Protein AF-A0A2V5V0E7-F1 (afdb_monomer)

Foldseek 3Di:
DLVVLVVVLVVLLVVLVVCVVQVLDLSLVSNLVSLVSSCVPVHDPPHDDPVVSVVSVVVSVVVVVCVVVCLVVVCVVVVQDPQLSVQLVVQCVVLVVVPRVSNVVRSVVRSVVSCVVVVPDD

Secondary structure (DSSP, 8-state):
-HHHHHHHHHHHHHHHHHHHHSTTS-HHHHHHHHHHHHHHHHHHHHS--HHHHHHHHHHHHHHHHHHHHHHHHHHHHTT--HHHHHHHHHHHHHHGGGHHHHHHHHHHHHHHHHHHHTT---

pLDDT: mean 90.24, std 6.8, range [56.22, 97.38]

Solvent-accessible surface area (backbone atoms only — not comparable to full-atom values): 6291 Å² total; per-residue (Å²): 115,67,68,57,50,52,52,52,31,52,51,35,39,52,52,10,55,51,18,65,74,40,94,87,42,68,9,56,58,39,34,44,50,29,54,51,50,40,27,75,74,54,36,78,90,74,28,77,54,71,68,57,52,52,50,44,50,52,51,39,53,48,50,55,51,48,54,54,48,50,53,52,51,50,40,55,73,73,64,54,49,74,43,14,55,50,20,18,52,53,14,31,62,59,10,52,80,58,41,74,65,18,46,63,49,19,23,53,56,19,20,52,54,16,30,59,74,66,66,54,82,127

Radius of gyration: 19.22 Å; Cα contacts (8 Å, |Δi|>4): 140; chains: 1; bounding box: 40×16×58 Å

Mean predicted aligned error: 5.63 Å

Sequence (122 aa):
MELFWWLFTIVLFAVGLIGTIAPVLPGTTIILAAAVIHRMMLGPEKSIGWRTIIVLVLLTVATYAIDVLAGYFGAKYFGASKWATFGAIVGALVGLFFGILGLFVGPVVGALAGEFIAGKRM

Structure (mmCIF, N/CA/C/O backbone):
data_AF-A0A2V5V0E7-F1
#
_entry.id   AF-A0A2V5V0E7-F1
#
loop_
_atom_site.group_PDB
_atom_site.id
_atom_site.type_symbol
_atom_site.label_atom_id
_atom_site.label_alt_id
_atom_site.label_comp_id
_atom_site.label_asym_id
_atom_site.label_entity_id
_atom_site.label_seq_id
_atom_site.pdbx_PDB_ins_code
_atom_site.Cartn_x
_atom_site.Cartn_y
_atom_site.Cartn_z
_atom_site.occupancy
_atom_site.B_iso_or_equiv
_atom_site.auth_seq_id
_atom_site.auth_comp_id
_atom_site.auth_asym_id
_atom_site.auth_atom_id
_atom_site.pdbx_PDB_model_num
ATOM 1 N N . MET A 1 1 ? 8.717 -1.785 -31.237 1.00 77.38 1 MET A N 1
ATOM 2 C CA . MET A 1 1 ? 8.525 -2.571 -29.997 1.00 77.38 1 MET A CA 1
ATOM 3 C C . MET A 1 1 ? 9.042 -1.861 -28.754 1.00 77.38 1 MET A C 1
ATOM 5 O O . MET A 1 1 ? 8.366 -1.897 -27.741 1.00 77.38 1 MET A O 1
ATOM 9 N N . GLU A 1 2 ? 10.177 -1.166 -28.809 1.00 86.81 2 GLU A N 1
ATOM 10 C CA . GLU A 1 2 ? 10.748 -0.499 -27.623 1.00 86.81 2 GLU A CA 1
ATOM 11 C C . GLU A 1 2 ? 9.878 0.631 -27.059 1.00 86.81 2 GLU A C 1
ATOM 13 O O . GLU A 1 2 ? 9.643 0.674 -25.856 1.00 86.81 2 GLU A O 1
ATOM 18 N N . LEU A 1 3 ? 9.333 1.494 -27.925 1.00 91.44 3 LEU A N 1
ATOM 19 C CA . LEU A 1 3 ? 8.448 2.593 -27.515 1.00 91.44 3 LEU A CA 1
ATOM 20 C C . LEU A 1 3 ? 7.214 2.101 -26.742 1.00 91.44 3 LEU A C 1
ATOM 22 O O . LEU A 1 3 ? 6.783 2.746 -25.791 1.00 91.44 3 LEU A O 1
ATOM 26 N N . PHE A 1 4 ? 6.669 0.945 -27.129 1.00 94.06 4 PHE A N 1
ATOM 27 C CA . PHE A 1 4 ? 5.528 0.339 -26.445 1.00 94.06 4 PHE A CA 1
ATOM 28 C C . PHE A 1 4 ? 5.868 0.002 -24.989 1.00 94.06 4 PHE A C 1
ATOM 30 O O . PHE A 1 4 ? 5.116 0.372 -24.094 1.00 94.06 4 PHE A O 1
ATOM 37 N N . TRP A 1 5 ? 7.015 -0.639 -24.741 1.00 92.88 5 TRP A N 1
ATOM 38 C CA . TRP A 1 5 ? 7.435 -1.009 -23.387 1.00 92.88 5 TRP A CA 1
ATOM 39 C C . TRP A 1 5 ? 7.764 0.203 -22.516 1.00 92.88 5 TRP A C 1
ATOM 41 O O . TRP A 1 5 ? 7.422 0.211 -21.338 1.00 92.88 5 TRP A O 1
ATOM 51 N N . TRP A 1 6 ? 8.337 1.256 -23.101 1.00 92.44 6 TRP A N 1
ATOM 52 C CA . TRP A 1 6 ? 8.527 2.534 -22.412 1.00 92.44 6 TRP A CA 1
ATOM 53 C C . TRP A 1 6 ? 7.200 3.159 -21.978 1.00 92.44 6 TRP A C 1
ATOM 55 O O . TRP A 1 6 ? 7.031 3.492 -20.806 1.00 92.44 6 TRP A O 1
ATOM 65 N N . LEU A 1 7 ? 6.237 3.279 -22.899 1.00 95.50 7 LEU A N 1
ATOM 66 C CA . LEU A 1 7 ? 4.912 3.822 -22.587 1.00 95.50 7 LEU A CA 1
ATOM 67 C C . LEU A 1 7 ? 4.184 2.965 -21.548 1.00 95.50 7 LEU A C 1
ATOM 69 O O . LEU A 1 7 ? 3.629 3.503 -20.594 1.00 95.50 7 LEU A O 1
ATOM 73 N N . PHE A 1 8 ? 4.236 1.641 -21.693 1.00 94.81 8 PHE A N 1
ATOM 74 C CA . PHE A 1 8 ? 3.644 0.698 -20.750 1.00 94.81 8 PHE A CA 1
ATOM 75 C C . PHE A 1 8 ? 4.196 0.893 -19.331 1.00 94.81 8 PHE A C 1
ATOM 77 O O . PHE A 1 8 ? 3.430 1.017 -18.376 1.00 94.81 8 PHE A O 1
ATOM 84 N N . THR A 1 9 ? 5.519 0.994 -19.186 1.00 94.69 9 THR A N 1
ATOM 85 C CA . THR A 1 9 ? 6.157 1.217 -17.885 1.00 94.69 9 THR A CA 1
ATOM 86 C C . THR A 1 9 ? 5.840 2.593 -17.309 1.00 94.69 9 THR A C 1
ATOM 88 O O . THR A 1 9 ? 5.550 2.675 -16.119 1.00 94.69 9 THR A O 1
ATOM 91 N N . ILE A 1 10 ? 5.827 3.657 -18.120 1.00 95.69 10 ILE A N 1
ATOM 92 C CA . ILE A 1 10 ? 5.457 5.007 -17.660 1.00 95.69 10 ILE A CA 1
ATOM 93 C C . ILE A 1 10 ? 4.023 5.022 -17.124 1.00 95.69 10 ILE A C 1
ATOM 95 O O . ILE A 1 10 ? 3.779 5.551 -16.039 1.00 95.69 10 ILE A O 1
ATOM 99 N N . VAL A 1 11 ? 3.081 4.407 -17.845 1.00 96.75 11 VAL A N 1
ATOM 100 C CA . VAL A 1 11 ? 1.683 4.312 -17.407 1.00 96.75 11 VAL A CA 1
ATOM 101 C C . VAL A 1 11 ? 1.581 3.525 -16.104 1.00 96.75 11 VAL A C 1
ATOM 103 O O . VAL A 1 11 ? 0.937 3.991 -15.168 1.00 96.75 11 VAL A O 1
ATOM 106 N N . LEU A 1 12 ? 2.251 2.374 -15.992 1.00 95.94 12 LEU A N 1
ATOM 107 C CA . LEU A 1 12 ? 2.231 1.603 -14.749 1.00 95.94 12 LEU A CA 1
ATOM 108 C C . LEU A 1 12 ? 2.895 2.335 -13.580 1.00 95.94 12 LEU A C 1
ATOM 110 O O . LEU A 1 12 ? 2.408 2.233 -12.460 1.00 95.94 12 LEU A O 1
ATOM 114 N N . PHE A 1 13 ? 3.968 3.091 -13.810 1.00 95.31 13 PHE A N 1
ATOM 115 C CA . PHE A 1 13 ? 4.579 3.920 -12.771 1.00 95.31 13 PHE A CA 1
ATOM 116 C C . PHE A 1 13 ? 3.638 5.035 -12.322 1.00 95.31 13 PHE A C 1
ATOM 118 O O . PHE A 1 13 ? 3.518 5.265 -11.123 1.00 95.31 13 PHE A O 1
ATOM 125 N N . ALA A 1 14 ? 2.926 5.682 -13.248 1.00 95.88 14 ALA A N 1
ATOM 126 C CA . ALA A 1 14 ? 1.920 6.683 -12.908 1.00 95.88 14 ALA A CA 1
ATOM 127 C C . ALA A 1 14 ? 0.765 6.071 -12.097 1.00 95.88 14 ALA A C 1
ATOM 129 O O . ALA A 1 14 ? 0.404 6.598 -11.048 1.00 95.88 14 ALA A O 1
ATOM 130 N N . VAL A 1 15 ? 0.231 4.923 -12.530 1.00 95.25 15 VAL A N 1
ATOM 131 C CA . VAL A 1 15 ? -0.821 4.189 -11.804 1.00 95.25 15 VAL A CA 1
ATOM 132 C C . VAL A 1 15 ? -0.327 3.732 -10.434 1.00 95.25 15 VAL A C 1
ATOM 134 O O . VAL A 1 15 ? -1.042 3.877 -9.448 1.00 95.25 15 VAL A O 1
ATOM 137 N N . GLY A 1 16 ? 0.896 3.213 -10.352 1.00 94.69 16 GLY A N 1
ATOM 138 C CA . GLY A 1 16 ? 1.510 2.784 -9.103 1.00 94.69 16 GLY A CA 1
ATOM 139 C C . GLY A 1 16 ? 1.721 3.949 -8.140 1.00 94.69 16 GLY A C 1
ATOM 140 O O . GLY A 1 16 ? 1.361 3.835 -6.975 1.00 94.69 16 GLY A O 1
ATOM 141 N N . LEU A 1 17 ? 2.199 5.097 -8.628 1.00 94.19 17 LEU A N 1
ATOM 142 C CA . LEU A 1 17 ? 2.343 6.318 -7.835 1.00 94.19 17 LEU A CA 1
ATOM 143 C C . LEU A 1 17 ? 0.986 6.803 -7.312 1.00 94.19 17 LEU A C 1
ATOM 145 O O . LEU A 1 17 ? 0.850 7.045 -6.116 1.00 94.19 17 LEU A O 1
ATOM 149 N N . ILE A 1 18 ? -0.040 6.864 -8.166 1.00 93.94 18 ILE A N 1
ATOM 150 C CA . ILE A 1 18 ? -1.410 7.183 -7.736 1.00 93.94 18 ILE A CA 1
ATOM 151 C C . ILE A 1 18 ? -1.883 6.170 -6.686 1.00 93.94 18 ILE A C 1
ATOM 153 O O . ILE A 1 18 ? -2.424 6.571 -5.661 1.00 93.94 18 ILE A O 1
ATOM 157 N N . GLY A 1 19 ? -1.616 4.879 -6.889 1.00 90.25 19 GLY A N 1
ATOM 158 C CA . GLY A 1 19 ? -1.936 3.805 -5.950 1.00 90.25 19 GLY A CA 1
ATOM 159 C C . GLY A 1 19 ? -1.177 3.867 -4.621 1.00 90.25 19 GLY A C 1
ATOM 160 O O . GLY A 1 19 ? -1.618 3.262 -3.660 1.00 90.25 19 GLY A O 1
ATOM 161 N N . THR A 1 20 ? -0.062 4.597 -4.512 1.00 89.88 20 THR A N 1
ATOM 162 C CA . THR A 1 20 ? 0.582 4.806 -3.198 1.00 89.88 20 THR A CA 1
ATOM 163 C C . THR A 1 20 ? -0.194 5.780 -2.311 1.00 89.88 20 THR A C 1
ATOM 165 O O . THR A 1 20 ? -0.094 5.706 -1.092 1.00 89.88 20 THR A O 1
ATOM 168 N N . ILE A 1 21 ? -0.978 6.679 -2.914 1.00 86.56 21 ILE A N 1
ATOM 169 C CA . ILE A 1 21 ? -1.818 7.658 -2.207 1.00 86.56 21 ILE A CA 1
ATOM 170 C C . ILE A 1 21 ? -3.254 7.139 -2.105 1.00 86.56 21 ILE A C 1
ATOM 172 O O . ILE A 1 21 ? -3.907 7.263 -1.071 1.00 86.56 21 ILE A O 1
ATOM 176 N N . ALA A 1 22 ? -3.760 6.569 -3.199 1.00 84.50 22 ALA A N 1
ATOM 177 C CA . ALA A 1 22 ? -5.093 6.009 -3.273 1.00 84.50 22 ALA A CA 1
ATOM 178 C C . ALA A 1 22 ? -5.103 4.626 -2.605 1.00 84.50 22 ALA A C 1
ATOM 180 O O . ALA A 1 22 ? -4.435 3.715 -3.087 1.00 84.50 22 ALA A O 1
ATOM 181 N N . PRO A 1 23 ? -5.925 4.404 -1.571 1.00 74.50 23 PRO A N 1
ATOM 182 C CA . PRO A 1 23 ? -5.857 3.199 -0.740 1.00 74.50 23 PRO A CA 1
ATOM 183 C C . PRO A 1 23 ? -6.380 1.923 -1.437 1.00 74.50 23 PRO A C 1
ATOM 185 O O . PRO A 1 23 ? -6.532 0.878 -0.813 1.00 74.50 23 PRO A O 1
ATOM 188 N N . VAL A 1 24 ? -6.683 2.002 -2.734 1.00 77.06 24 VAL A N 1
ATOM 189 C CA . VAL A 1 24 ? -7.319 0.941 -3.524 1.00 77.06 24 VAL A CA 1
ATOM 190 C C . VAL A 1 24 ? -6.300 -0.056 -4.077 1.00 77.06 24 VAL A C 1
ATOM 192 O O . VAL A 1 24 ? -6.637 -1.220 -4.283 1.00 77.06 24 VAL A O 1
ATOM 195 N N . LEU A 1 25 ? -5.067 0.380 -4.353 1.00 83.62 25 LEU A N 1
ATOM 196 C CA . LEU A 1 25 ? -4.088 -0.424 -5.082 1.00 83.62 25 LEU A CA 1
ATOM 197 C C . LEU A 1 25 ? -2.757 -0.523 -4.332 1.00 83.62 25 LEU A C 1
ATOM 199 O O . LEU A 1 25 ? -2.316 0.450 -3.732 1.00 83.62 25 LEU A O 1
ATOM 203 N N . PRO A 1 26 ? -2.052 -1.663 -4.421 1.00 88.00 26 PRO A N 1
ATOM 204 C CA . PRO A 1 26 ? -0.708 -1.808 -3.875 1.00 88.00 26 PRO A CA 1
ATOM 205 C C . PRO A 1 26 ? 0.317 -1.051 -4.743 1.00 88.00 26 PRO A C 1
ATOM 207 O O . PRO A 1 26 ? 1.030 -1.650 -5.551 1.00 88.00 26 PRO A O 1
ATOM 210 N N . GLY A 1 27 ? 0.382 0.276 -4.600 1.00 93.06 27 GLY A N 1
ATOM 211 C CA . GLY A 1 27 ? 1.145 1.161 -5.487 1.00 93.06 27 GLY A CA 1
ATOM 212 C C .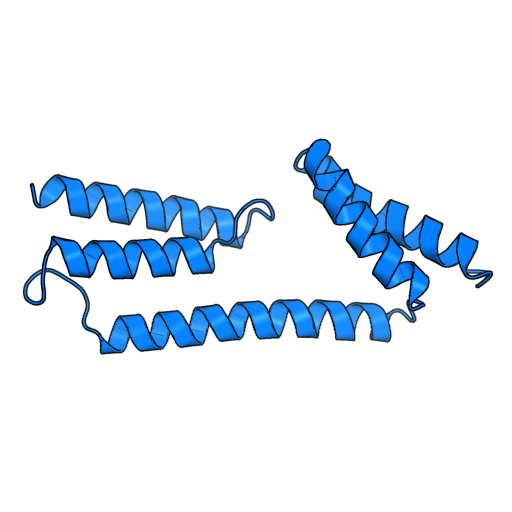 GLY A 1 27 ? 2.629 0.809 -5.635 1.00 93.06 27 GLY A C 1
ATOM 213 O O . GLY A 1 27 ? 3.139 0.715 -6.752 1.00 93.06 27 GLY A O 1
ATOM 214 N N . THR A 1 28 ? 3.312 0.520 -4.525 1.00 94.12 28 THR A N 1
ATOM 215 C CA . THR A 1 28 ? 4.734 0.125 -4.518 1.00 94.12 28 THR A CA 1
ATOM 216 C C . THR A 1 28 ? 4.978 -1.196 -5.248 1.00 94.12 28 THR A C 1
ATOM 218 O O . THR A 1 28 ? 5.960 -1.328 -5.980 1.00 94.12 28 THR A O 1
ATOM 221 N N . THR A 1 29 ? 4.040 -2.141 -5.148 1.00 94.81 29 THR A N 1
ATOM 222 C CA . THR A 1 29 ? 4.111 -3.429 -5.849 1.00 94.81 29 THR A CA 1
ATOM 223 C C . THR A 1 29 ? 3.906 -3.256 -7.351 1.00 94.81 29 THR A C 1
ATOM 225 O O . THR A 1 29 ? 4.605 -3.892 -8.137 1.00 94.81 29 THR A O 1
ATOM 228 N N . ILE A 1 30 ? 3.003 -2.363 -7.770 1.00 95.62 30 ILE A N 1
ATOM 229 C CA . ILE A 1 30 ? 2.805 -2.027 -9.190 1.00 95.62 30 ILE A CA 1
ATOM 230 C C . ILE A 1 30 ? 4.081 -1.411 -9.775 1.00 95.62 30 ILE A C 1
ATOM 232 O O . ILE A 1 30 ? 4.514 -1.812 -10.856 1.00 95.62 30 ILE A O 1
ATOM 236 N N . ILE A 1 31 ? 4.721 -0.487 -9.049 1.00 96.00 31 ILE A N 1
ATOM 237 C CA . ILE A 1 31 ? 5.994 0.125 -9.463 1.00 96.00 31 ILE A CA 1
ATOM 238 C C . ILE A 1 31 ? 7.084 -0.946 -9.599 1.00 96.00 31 ILE A C 1
ATOM 240 O O . ILE A 1 31 ? 7.781 -0.994 -10.613 1.00 96.00 31 ILE A O 1
ATOM 244 N N . LEU A 1 32 ? 7.214 -1.845 -8.621 1.00 96.31 32 LEU A N 1
ATOM 245 C CA . LEU A 1 32 ? 8.185 -2.935 -8.683 1.00 96.31 32 LEU A CA 1
ATOM 246 C C . LEU A 1 32 ? 7.921 -3.873 -9.873 1.00 96.31 32 LEU A C 1
ATOM 248 O O . LEU A 1 32 ? 8.848 -4.194 -10.619 1.00 96.31 32 LEU A O 1
ATOM 252 N N . ALA A 1 33 ? 6.669 -4.278 -10.091 1.00 96.12 33 ALA A N 1
ATOM 253 C CA . ALA A 1 33 ? 6.291 -5.139 -11.208 1.00 96.12 33 ALA A CA 1
ATOM 254 C C . ALA A 1 33 ? 6.617 -4.483 -12.557 1.00 96.12 33 ALA A C 1
ATOM 256 O O . ALA A 1 33 ? 7.227 -5.108 -13.424 1.00 96.12 33 ALA A O 1
ATOM 257 N N . ALA A 1 34 ? 6.292 -3.200 -12.714 1.00 95.69 34 ALA A N 1
ATOM 258 C CA . ALA A 1 34 ? 6.601 -2.437 -13.916 1.00 95.69 34 ALA A CA 1
ATOM 259 C C . ALA A 1 34 ? 8.111 -2.327 -14.172 1.00 95.69 34 ALA A C 1
ATOM 261 O O . ALA A 1 34 ? 8.546 -2.457 -15.316 1.00 95.69 34 ALA A O 1
ATOM 262 N N . ALA A 1 35 ? 8.914 -2.155 -13.119 1.00 94.75 35 ALA A N 1
ATOM 263 C CA . ALA A 1 35 ? 10.371 -2.107 -13.199 1.00 94.75 35 ALA A CA 1
ATOM 264 C C . ALA A 1 35 ? 10.974 -3.454 -13.648 1.00 94.75 35 ALA A C 1
ATOM 266 O O . ALA A 1 35 ? 11.865 -3.489 -14.502 1.00 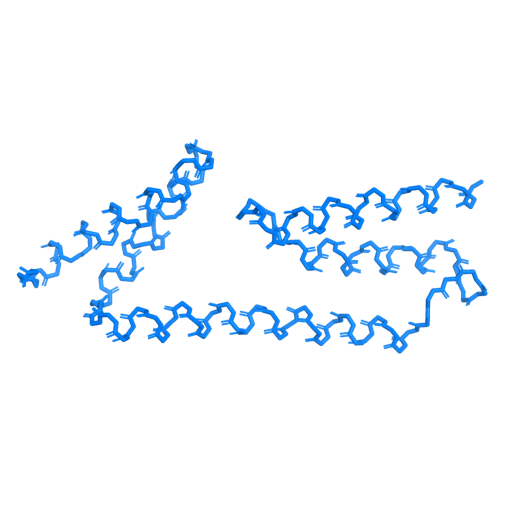94.75 35 ALA A O 1
ATOM 267 N N . VAL A 1 36 ? 10.456 -4.569 -13.118 1.00 95.19 36 VAL A N 1
ATOM 268 C CA . VAL A 1 36 ? 10.861 -5.928 -13.515 1.00 95.19 36 VAL A CA 1
ATOM 269 C C . VAL A 1 36 ? 10.474 -6.208 -14.967 1.00 95.19 36 VAL A C 1
ATOM 271 O O . VAL A 1 36 ? 11.333 -6.613 -15.752 1.00 95.19 36 VAL A O 1
ATOM 274 N N . ILE A 1 37 ? 9.222 -5.928 -15.352 1.00 94.38 37 ILE A N 1
ATOM 275 C CA . ILE A 1 37 ? 8.734 -6.107 -16.728 1.00 94.38 37 ILE A CA 1
ATOM 276 C C . ILE A 1 37 ? 9.575 -5.279 -17.704 1.00 94.38 37 ILE A C 1
ATOM 278 O O . ILE A 1 37 ? 10.044 -5.812 -18.710 1.00 94.38 37 ILE A O 1
ATOM 282 N N . HIS A 1 38 ? 9.842 -4.007 -17.382 1.00 94.31 38 HIS A N 1
ATOM 283 C CA . HIS A 1 38 ? 10.649 -3.119 -18.221 1.00 94.31 38 HIS A CA 1
ATOM 284 C C . HIS A 1 38 ? 12.020 -3.723 -18.522 1.00 94.31 38 HIS A C 1
ATOM 286 O O . HIS A 1 38 ? 12.476 -3.717 -19.663 1.00 94.31 38 HIS A O 1
ATOM 292 N N . ARG A 1 39 ? 12.693 -4.303 -17.521 1.00 92.75 39 ARG A N 1
ATOM 293 C CA . ARG A 1 39 ? 13.975 -4.960 -17.776 1.00 92.75 39 ARG A CA 1
ATOM 294 C C . 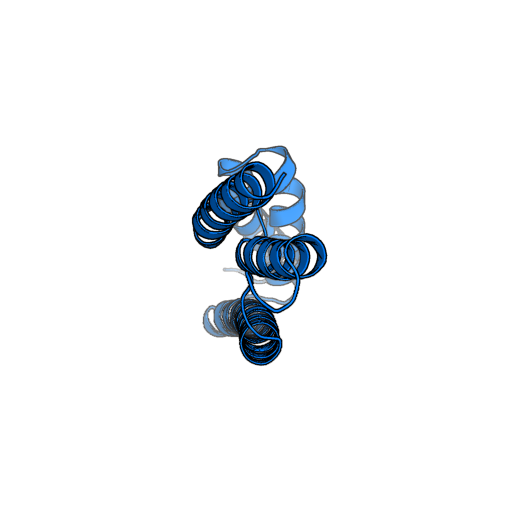ARG A 1 39 ? 13.868 -6.281 -18.512 1.00 92.75 39 ARG A C 1
ATOM 296 O O . ARG A 1 39 ? 14.690 -6.519 -19.392 1.00 92.75 39 ARG A O 1
ATOM 303 N N . MET A 1 40 ? 12.904 -7.131 -18.184 1.00 91.69 40 MET A N 1
ATOM 304 C CA . MET A 1 40 ? 12.761 -8.397 -18.902 1.00 91.69 40 MET A CA 1
ATOM 305 C C . MET A 1 40 ? 12.525 -8.175 -20.402 1.00 91.69 40 MET A C 1
ATOM 307 O O . MET A 1 40 ? 12.977 -8.984 -21.204 1.00 91.69 40 MET A O 1
ATOM 311 N N . MET A 1 41 ? 11.872 -7.069 -20.778 1.00 91.81 41 MET A N 1
ATOM 312 C CA . MET A 1 41 ? 11.498 -6.787 -22.165 1.00 91.81 41 MET A CA 1
ATOM 313 C C . MET A 1 41 ? 12.517 -5.952 -22.951 1.00 91.81 41 MET A C 1
ATOM 315 O O . MET A 1 41 ? 12.719 -6.210 -24.134 1.00 91.81 41 MET A O 1
ATOM 319 N N . LEU A 1 42 ? 13.162 -4.956 -22.331 1.00 90.19 42 LEU A N 1
ATOM 320 C CA . LEU A 1 42 ? 14.147 -4.086 -23.004 1.00 90.19 42 LEU A CA 1
ATOM 321 C C . LEU A 1 42 ? 15.603 -4.535 -22.814 1.00 90.19 42 LEU A C 1
ATOM 323 O O . LEU A 1 42 ? 16.504 -4.004 -23.461 1.00 90.19 42 LEU A O 1
ATOM 327 N N . GLY A 1 43 ? 15.845 -5.515 -21.942 1.00 87.69 43 GLY A N 1
ATOM 328 C CA . GLY A 1 43 ? 17.173 -6.065 -21.707 1.00 87.69 43 GLY A CA 1
ATOM 329 C C . GLY A 1 43 ? 18.123 -5.115 -20.962 1.00 87.69 43 GLY A C 1
ATOM 330 O O . GLY A 1 43 ? 17.735 -4.035 -20.505 1.00 87.69 43 GLY A O 1
ATOM 331 N N . PRO A 1 44 ? 19.387 -5.531 -20.774 1.00 84.69 44 PRO A N 1
ATOM 332 C CA . PRO A 1 44 ? 20.325 -4.841 -19.902 1.00 84.69 44 PRO A CA 1
ATOM 333 C C . PRO A 1 44 ? 20.829 -3.493 -20.417 1.00 84.69 44 PRO A C 1
ATOM 335 O O . PRO A 1 44 ? 21.205 -2.666 -19.592 1.00 84.69 44 PRO A O 1
ATOM 338 N N . GLU A 1 45 ? 20.834 -3.282 -21.734 1.00 82.81 45 GLU A N 1
ATOM 339 C CA . GLU A 1 45 ? 21.395 -2.078 -22.361 1.00 82.81 45 GLU A CA 1
ATOM 340 C C . GLU A 1 45 ? 20.447 -0.875 -22.320 1.00 82.81 45 GLU A C 1
ATOM 342 O O . GLU A 1 45 ? 20.897 0.266 -22.272 1.00 82.81 45 GLU A O 1
ATOM 347 N N . LYS A 1 46 ? 19.131 -1.123 -22.315 1.00 83.44 46 LYS A N 1
ATOM 348 C CA . LYS A 1 46 ? 18.092 -0.080 -22.405 1.00 83.44 46 LYS A CA 1
ATOM 349 C C . LYS A 1 46 ? 17.243 0.057 -21.140 1.00 83.44 46 LYS A C 1
ATOM 351 O O . LYS A 1 46 ? 16.347 0.895 -21.094 1.00 83.44 46 LYS A O 1
ATOM 356 N N . SER A 1 47 ? 17.503 -0.758 -20.116 1.00 90.31 47 SER A N 1
ATOM 357 C CA . SER A 1 47 ? 16.731 -0.794 -18.870 1.00 90.31 47 SER A CA 1
ATOM 358 C C . SER A 1 47 ? 17.609 -0.661 -17.623 1.00 90.31 47 SER A C 1
ATOM 360 O O . SER A 1 47 ? 18.812 -0.919 -17.643 1.00 90.31 47 SER A O 1
ATOM 362 N N . ILE A 1 48 ? 16.977 -0.303 -16.503 1.00 88.75 48 ILE A N 1
ATOM 363 C CA . ILE A 1 48 ? 17.587 -0.154 -15.174 1.00 88.75 48 ILE A CA 1
ATOM 364 C C . ILE A 1 48 ? 18.360 -1.405 -14.738 1.00 88.75 48 ILE A C 1
ATOM 366 O O . ILE A 1 48 ? 18.017 -2.518 -15.113 1.00 88.75 48 ILE A O 1
ATOM 370 N N . GLY A 1 49 ? 19.405 -1.263 -13.923 1.00 91.12 49 GLY A N 1
ATOM 371 C CA . GLY A 1 49 ? 20.191 -2.407 -13.445 1.00 91.12 49 GLY A CA 1
ATOM 372 C C . GLY A 1 49 ? 19.461 -3.280 -12.413 1.00 91.12 49 GLY A C 1
ATOM 373 O O . GLY A 1 49 ? 18.569 -2.816 -11.704 1.00 91.12 49 GLY A O 1
ATOM 374 N N . TRP A 1 50 ? 19.912 -4.530 -12.234 1.00 90.50 50 TRP A N 1
ATOM 375 C CA . TRP A 1 50 ? 19.441 -5.413 -11.144 1.00 90.50 50 TRP A CA 1
ATOM 376 C C . TRP A 1 50 ? 19.653 -4.810 -9.756 1.00 90.50 50 TRP A C 1
ATOM 378 O O . TRP A 1 50 ? 18.841 -5.035 -8.867 1.00 90.50 50 TRP A O 1
ATOM 388 N N . ARG A 1 51 ? 20.684 -3.975 -9.585 1.00 93.62 51 ARG A N 1
ATOM 389 C CA . ARG A 1 51 ? 20.901 -3.220 -8.343 1.00 93.62 51 ARG A CA 1
ATOM 390 C C . ARG A 1 51 ? 19.706 -2.323 -8.007 1.00 93.62 51 ARG A C 1
ATOM 392 O O . ARG A 1 51 ? 19.247 -2.336 -6.873 1.00 93.62 51 ARG A O 1
ATOM 399 N N . THR A 1 52 ? 19.167 -1.603 -8.992 1.00 93.06 52 THR A N 1
ATOM 400 C CA . THR A 1 52 ? 17.989 -0.741 -8.812 1.00 93.06 52 THR A CA 1
ATOM 401 C C . THR A 1 52 ? 16.759 -1.559 -8.438 1.00 93.06 52 THR A C 1
ATOM 403 O O . THR A 1 52 ? 16.030 -1.177 -7.532 1.00 93.06 52 THR A O 1
ATOM 406 N N . ILE A 1 53 ? 16.549 -2.712 -9.076 1.00 94.38 53 ILE A N 1
ATOM 407 C CA . ILE A 1 53 ? 15.411 -3.585 -8.753 1.00 94.38 53 ILE A CA 1
ATOM 408 C C . ILE A 1 53 ? 15.533 -4.172 -7.348 1.00 94.38 53 ILE A C 1
ATOM 410 O O . ILE A 1 53 ? 14.545 -4.179 -6.627 1.00 94.38 53 ILE A O 1
ATOM 414 N N . ILE A 1 54 ? 16.727 -4.584 -6.913 1.00 96.31 54 ILE A N 1
ATOM 415 C CA . ILE A 1 54 ? 16.946 -5.037 -5.531 1.00 96.31 54 ILE A CA 1
ATOM 416 C C . ILE A 1 54 ? 16.587 -3.926 -4.538 1.00 96.31 54 ILE A C 1
ATOM 418 O O . ILE A 1 54 ? 15.888 -4.182 -3.562 1.00 96.31 54 ILE A O 1
ATOM 422 N N . VAL A 1 55 ? 17.001 -2.684 -4.806 1.00 96.75 55 VAL A N 1
ATOM 423 C CA . VAL A 1 55 ? 16.613 -1.534 -3.975 1.00 96.75 55 VAL A CA 1
ATOM 424 C C . VAL A 1 55 ? 15.094 -1.344 -3.977 1.00 96.75 55 VAL A C 1
ATOM 426 O O . VAL A 1 55 ? 14.516 -1.165 -2.912 1.00 96.75 55 VAL A O 1
ATOM 429 N N . LEU A 1 56 ? 14.424 -1.447 -5.129 1.00 95.31 56 LEU A N 1
ATOM 430 C CA . LEU A 1 56 ? 12.961 -1.354 -5.210 1.00 95.31 56 LEU A CA 1
ATOM 431 C C . LEU A 1 56 ? 12.255 -2.471 -4.430 1.00 95.31 56 LEU A C 1
ATOM 433 O O . LEU A 1 56 ? 11.246 -2.205 -3.782 1.00 95.31 56 LEU A O 1
ATOM 437 N N . VAL A 1 57 ? 12.785 -3.698 -4.445 1.00 96.88 57 VAL A N 1
ATOM 438 C CA . VAL A 1 57 ? 12.275 -4.809 -3.625 1.00 96.88 57 VAL A CA 1
ATOM 439 C C . VAL A 1 57 ? 12.396 -4.464 -2.144 1.00 96.88 57 VAL A C 1
ATOM 441 O O . VAL A 1 57 ? 11.412 -4.566 -1.416 1.00 96.88 57 VAL A O 1
ATOM 444 N N . LEU A 1 58 ? 13.573 -4.008 -1.705 1.00 97.38 58 LEU A N 1
ATOM 445 C CA . LEU A 1 58 ? 13.800 -3.623 -0.311 1.00 97.38 58 LEU A CA 1
ATOM 446 C C . LEU A 1 58 ? 12.870 -2.488 0.121 1.00 97.38 58 LEU A C 1
ATOM 448 O O . LEU A 1 58 ? 12.275 -2.574 1.191 1.00 97.38 58 LEU A O 1
ATOM 452 N N . LEU A 1 59 ? 12.699 -1.464 -0.718 1.00 95.81 59 LEU A N 1
ATOM 453 C CA . LEU A 1 59 ? 11.776 -0.361 -0.452 1.00 95.81 59 LEU A CA 1
ATOM 454 C C . LEU A 1 59 ? 10.326 -0.843 -0.375 1.00 95.81 59 LEU A C 1
ATOM 456 O O . LEU A 1 59 ? 9.615 -0.463 0.546 1.00 95.81 59 LEU A O 1
ATOM 460 N N . THR A 1 60 ? 9.903 -1.724 -1.283 1.00 95.44 60 THR A N 1
ATOM 461 C CA . THR A 1 60 ? 8.543 -2.286 -1.286 1.00 95.44 60 THR A CA 1
ATOM 462 C C . THR A 1 60 ? 8.269 -3.068 -0.002 1.00 95.44 60 THR A C 1
ATOM 464 O O . THR A 1 60 ? 7.246 -2.859 0.647 1.00 95.44 60 THR A O 1
ATOM 467 N N . VAL A 1 61 ? 9.202 -3.934 0.404 1.00 96.50 61 VAL A N 1
ATOM 468 C CA . VAL A 1 61 ? 9.099 -4.694 1.659 1.00 96.50 61 VAL A CA 1
ATOM 469 C C . VAL A 1 61 ? 9.103 -3.759 2.868 1.00 96.50 61 VAL A C 1
ATOM 471 O O . VAL A 1 61 ? 8.301 -3.944 3.781 1.00 96.50 61 VAL A O 1
ATOM 474 N N . ALA A 1 62 ? 9.965 -2.739 2.869 1.00 96.25 62 ALA A N 1
ATOM 475 C CA . ALA A 1 62 ? 10.024 -1.751 3.939 1.00 96.25 62 ALA A CA 1
ATOM 476 C C . ALA A 1 62 ? 8.706 -0.976 4.072 1.00 96.25 62 ALA A C 1
ATOM 478 O O . ALA A 1 62 ? 8.240 -0.800 5.193 1.00 96.25 62 ALA A O 1
ATOM 479 N N . THR A 1 63 ? 8.072 -0.575 2.965 1.00 93.69 63 THR A N 1
ATOM 480 C CA . THR A 1 63 ? 6.753 0.075 2.988 1.00 93.69 63 THR A CA 1
ATOM 481 C C . THR A 1 63 ? 5.717 -0.810 3.671 1.00 93.69 63 THR A C 1
ATOM 483 O O . THR A 1 63 ? 5.121 -0.381 4.650 1.00 93.69 63 THR A O 1
ATOM 486 N N . TYR A 1 64 ? 5.568 -2.070 3.249 1.00 92.25 64 TYR A N 1
ATOM 487 C CA . TYR A 1 64 ? 4.598 -2.971 3.881 1.00 92.25 64 TYR A CA 1
ATOM 488 C C . TYR A 1 64 ? 4.898 -3.240 5.356 1.00 92.25 64 TYR A C 1
ATOM 490 O O . TYR A 1 64 ? 3.979 -3.320 6.170 1.00 92.25 64 TYR A O 1
ATOM 498 N N . ALA A 1 65 ? 6.177 -3.364 5.718 1.00 94.44 65 ALA A N 1
ATOM 499 C CA . ALA A 1 65 ? 6.571 -3.505 7.113 1.00 94.44 65 ALA A CA 1
ATOM 500 C C . ALA A 1 65 ? 6.163 -2.268 7.926 1.00 94.44 65 ALA A C 1
ATOM 502 O O . ALA A 1 65 ? 5.581 -2.409 8.999 1.00 94.44 65 ALA A O 1
ATOM 503 N N . ILE A 1 66 ? 6.420 -1.066 7.404 1.00 94.12 66 ILE A N 1
ATOM 504 C CA . ILE A 1 66 ? 6.030 0.192 8.044 1.00 94.12 66 ILE A CA 1
ATOM 505 C C . ILE A 1 66 ? 4.508 0.290 8.159 1.00 94.12 66 ILE A C 1
ATOM 507 O O . ILE A 1 66 ? 4.038 0.628 9.238 1.00 94.12 66 ILE A O 1
ATOM 511 N N . ASP A 1 67 ? 3.741 -0.062 7.128 1.00 90.50 67 ASP A N 1
ATOM 512 C CA . ASP A 1 67 ? 2.274 0.002 7.154 1.00 90.50 67 ASP A CA 1
ATOM 513 C C . ASP A 1 67 ? 1.683 -0.906 8.243 1.00 90.50 67 ASP A C 1
ATOM 515 O O . ASP A 1 67 ? 0.831 -0.487 9.030 1.00 90.50 67 ASP A O 1
ATOM 519 N N . VAL A 1 68 ? 2.180 -2.145 8.348 1.00 89.44 68 VAL A N 1
ATOM 520 C CA . VAL A 1 68 ? 1.747 -3.099 9.381 1.00 89.44 68 VAL A CA 1
ATOM 521 C C . VAL A 1 68 ? 2.145 -2.620 10.775 1.00 89.44 68 VAL A C 1
ATOM 523 O O . VAL A 1 68 ? 1.332 -2.668 11.701 1.00 89.44 68 VAL A O 1
ATOM 526 N N . LEU A 1 69 ? 3.382 -2.142 10.941 1.00 93.25 69 LEU A N 1
ATOM 527 C CA . LEU A 1 69 ? 3.860 -1.629 12.223 1.00 93.25 69 LEU A CA 1
ATOM 528 C C . LEU A 1 69 ? 3.091 -0.372 12.635 1.00 93.25 69 LEU A C 1
ATOM 530 O O . LEU A 1 69 ? 2.669 -0.281 13.784 1.00 93.25 69 LEU A O 1
ATOM 534 N N . ALA A 1 70 ? 2.856 0.562 11.716 1.00 91.06 70 ALA A N 1
ATOM 535 C CA . ALA A 1 70 ? 2.081 1.772 11.954 1.00 91.06 70 ALA A CA 1
ATOM 536 C C . ALA A 1 70 ? 0.633 1.437 12.331 1.00 91.06 70 ALA A C 1
ATOM 538 O O . ALA A 1 70 ? 0.120 1.990 13.301 1.00 91.06 70 ALA A O 1
ATOM 539 N N . GLY A 1 71 ? -0.001 0.483 11.641 1.00 88.75 71 GLY A N 1
ATOM 540 C CA . GLY A 1 71 ? -1.341 0.006 11.986 1.00 88.75 71 GLY A CA 1
ATOM 541 C C . GLY A 1 71 ? -1.396 -0.636 13.375 1.00 88.75 71 GLY A C 1
ATOM 542 O O . GLY A 1 71 ? -2.264 -0.307 14.184 1.00 88.75 71 GLY A O 1
ATOM 543 N N . TYR A 1 72 ? -0.437 -1.510 13.692 1.00 87.44 72 TYR A N 1
ATOM 544 C CA . TYR A 1 72 ? -0.365 -2.183 14.990 1.00 87.44 72 TYR A CA 1
ATOM 545 C C . TYR A 1 72 ? -0.069 -1.214 16.141 1.00 87.44 72 TYR A C 1
ATOM 547 O O . TYR A 1 72 ? -0.785 -1.197 17.146 1.00 87.44 72 TYR A O 1
ATOM 555 N N . PHE A 1 73 ? 0.981 -0.399 16.012 1.00 90.44 73 PHE A N 1
ATOM 556 C CA . PHE A 1 73 ? 1.356 0.577 17.031 1.00 90.44 73 PHE A CA 1
ATOM 557 C C . PHE A 1 73 ? 0.314 1.680 17.161 1.00 90.44 73 PHE A C 1
ATOM 559 O O . PHE A 1 73 ? 0.020 2.065 18.286 1.00 90.44 73 PHE A O 1
ATOM 566 N N . GLY A 1 74 ? -0.293 2.129 16.060 1.00 89.00 74 GLY A N 1
ATOM 567 C CA . GLY A 1 74 ? -1.417 3.060 16.078 1.00 89.00 74 GLY A CA 1
ATOM 568 C C . GLY A 1 74 ? -2.585 2.495 16.881 1.00 89.00 74 GLY A C 1
ATOM 569 O O . GLY A 1 74 ? -2.996 3.097 17.869 1.00 89.00 74 GLY A O 1
ATOM 570 N N . ALA A 1 75 ? -3.052 1.287 16.550 1.00 87.50 75 ALA A N 1
ATOM 571 C CA . ALA A 1 75 ? -4.133 0.630 17.288 1.00 87.50 75 ALA A CA 1
ATOM 572 C C . ALA A 1 75 ? -3.804 0.463 18.783 1.00 87.50 75 ALA A C 1
ATOM 574 O O . ALA A 1 75 ? -4.640 0.739 19.645 1.00 87.50 75 ALA A O 1
ATOM 575 N N . LYS A 1 76 ? -2.569 0.059 19.106 1.00 85.38 76 LYS A N 1
ATOM 576 C CA . LYS A 1 76 ? -2.114 -0.101 20.492 1.00 85.38 76 LYS A CA 1
ATOM 577 C C . LYS A 1 76 ? -2.026 1.233 21.236 1.00 85.38 76 LYS A C 1
ATOM 579 O O . LYS A 1 76 ? -2.405 1.287 22.403 1.00 85.38 76 LYS A O 1
ATOM 584 N N . TYR A 1 77 ? -1.540 2.288 20.583 1.00 87.50 77 TYR A N 1
ATOM 585 C CA . TYR A 1 77 ? -1.415 3.626 21.160 1.00 87.50 77 TYR A CA 1
ATOM 586 C C . TYR A 1 77 ? -2.785 4.215 21.511 1.00 87.50 77 TYR A C 1
ATOM 588 O O . TYR A 1 77 ? -2.951 4.769 22.592 1.0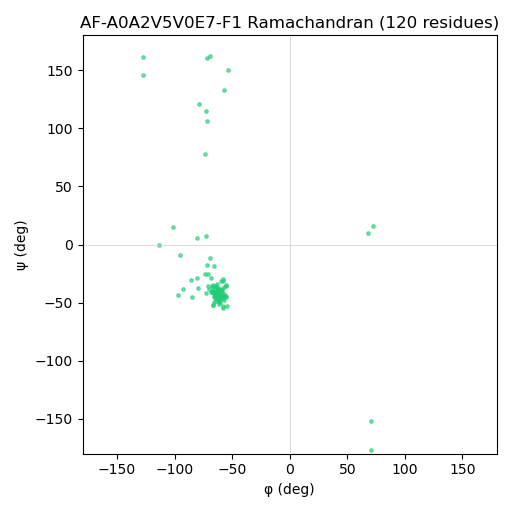0 87.50 77 TYR A O 1
ATOM 596 N N . PHE A 1 78 ? -3.789 4.001 20.656 1.00 84.44 78 PHE A N 1
ATOM 597 C CA . PHE A 1 78 ? -5.177 4.399 20.918 1.00 84.44 78 PHE A CA 1
ATOM 598 C C . PHE A 1 78 ? -5.949 3.425 21.833 1.00 84.44 78 PHE A C 1
ATOM 600 O O . PHE A 1 78 ? -7.145 3.600 22.043 1.00 84.44 78 PHE A O 1
ATOM 607 N N . GLY A 1 79 ? -5.296 2.401 22.398 1.00 83.88 79 GLY A N 1
ATOM 608 C CA . GLY A 1 79 ? -5.911 1.493 23.376 1.00 83.88 79 GLY A CA 1
ATOM 609 C C . GLY A 1 79 ? -6.939 0.506 22.804 1.00 83.88 79 GLY A C 1
ATOM 610 O O . GLY A 1 79 ? -7.693 -0.104 23.575 1.00 83.88 79 GLY A O 1
ATOM 611 N N . ALA A 1 80 ? -6.956 0.316 21.480 1.00 84.88 80 ALA A N 1
ATOM 612 C CA . ALA A 1 80 ? -7.899 -0.562 20.795 1.00 84.88 80 ALA A CA 1
ATOM 613 C C . ALA A 1 80 ? -7.813 -2.000 21.335 1.00 84.88 80 ALA A C 1
ATOM 615 O O . ALA A 1 80 ? -6.726 -2.565 21.502 1.00 84.88 80 ALA A O 1
ATOM 616 N N . SER A 1 81 ? -8.959 -2.619 21.633 1.00 88.06 81 SER A N 1
ATOM 617 C CA . SER A 1 81 ? -8.988 -4.045 21.958 1.00 88.06 81 SER A CA 1
ATOM 618 C C . SER A 1 81 ? -8.671 -4.902 20.731 1.00 88.06 81 SER A C 1
ATOM 620 O O . SER A 1 81 ? -8.803 -4.479 19.583 1.00 88.06 81 SER A O 1
ATOM 622 N N . LYS A 1 82 ? -8.317 -6.170 20.972 1.00 88.44 82 LYS A N 1
ATOM 623 C CA . LYS A 1 82 ? -8.142 -7.158 19.896 1.00 88.44 82 LYS A CA 1
ATOM 624 C C . LYS A 1 82 ? -9.393 -7.278 19.016 1.00 88.44 82 LYS A C 1
ATOM 626 O O . LYS A 1 82 ? -9.271 -7.462 17.810 1.00 88.44 82 LYS A O 1
ATOM 631 N N . TRP A 1 83 ? -10.577 -7.147 19.617 1.00 90.88 83 TRP A N 1
ATOM 632 C CA . TRP A 1 83 ? -11.855 -7.184 18.910 1.00 90.88 83 TRP A CA 1
ATOM 633 C C . TRP A 1 83 ? -12.085 -5.942 18.055 1.00 90.88 83 TRP A C 1
ATOM 635 O O . TRP A 1 83 ? -12.601 -6.076 16.954 1.00 90.88 83 TRP A O 1
ATOM 645 N N . ALA A 1 84 ? -11.646 -4.764 18.500 1.00 90.50 84 ALA A N 1
ATOM 646 C CA . ALA A 1 84 ? -11.673 -3.551 17.688 1.00 90.50 84 ALA A CA 1
ATOM 647 C C . ALA A 1 84 ? -10.749 -3.659 16.475 1.00 90.50 84 ALA A C 1
ATOM 649 O O . ALA A 1 84 ? -11.158 -3.348 15.363 1.00 90.50 84 ALA A O 1
ATOM 650 N N . THR A 1 85 ? -9.522 -4.159 16.658 1.00 90.81 85 THR A N 1
ATOM 651 C CA . THR A 1 85 ? -8.600 -4.392 15.536 1.00 90.81 85 THR A CA 1
ATOM 652 C C . THR A 1 85 ? -9.178 -5.405 14.550 1.00 90.81 85 THR A C 1
ATOM 654 O O . THR A 1 85 ? -9.158 -5.172 13.345 1.00 90.81 85 THR A O 1
ATOM 657 N N . PHE A 1 86 ? -9.739 -6.511 15.047 1.00 91.81 86 PHE A N 1
ATOM 658 C CA . PHE A 1 86 ? -10.380 -7.512 14.198 1.00 91.81 86 PHE A CA 1
ATOM 659 C C . PHE A 1 86 ? -11.604 -6.946 13.467 1.00 91.81 86 PHE A C 1
ATOM 661 O O . PHE A 1 86 ? -11.737 -7.116 12.257 1.00 91.81 86 PHE A O 1
ATOM 668 N N . GLY A 1 87 ? -12.455 -6.210 14.180 1.00 92.94 87 GLY A N 1
ATOM 669 C CA . GLY A 1 87 ? -13.607 -5.519 13.620 1.00 92.94 87 GLY A CA 1
ATOM 670 C C . GLY A 1 87 ? -13.208 -4.505 12.550 1.00 92.94 87 GLY A C 1
ATOM 671 O O . GLY A 1 87 ? -13.844 -4.460 11.504 1.00 92.94 87 GLY A O 1
ATOM 672 N N . ALA A 1 88 ? -12.116 -3.761 12.744 1.00 92.56 88 ALA A N 1
ATOM 673 C CA . ALA A 1 88 ? -11.581 -2.834 11.750 1.00 92.56 88 ALA A CA 1
ATOM 674 C C . ALA A 1 88 ? -11.121 -3.551 10.475 1.00 92.56 88 ALA A C 1
ATOM 676 O O . ALA A 1 88 ? -11.400 -3.082 9.377 1.00 92.56 88 ALA A O 1
ATOM 677 N N . ILE A 1 89 ? -10.456 -4.704 10.606 1.00 91.81 89 ILE A N 1
ATOM 678 C CA . ILE A 1 89 ? -10.019 -5.517 9.461 1.00 91.81 89 ILE A CA 1
ATOM 679 C C . ILE A 1 89 ? -11.231 -6.036 8.685 1.00 91.81 89 ILE A C 1
ATOM 681 O O . ILE A 1 89 ? -11.300 -5.873 7.469 1.00 91.81 89 ILE A O 1
ATOM 685 N N . VAL A 1 90 ? -12.216 -6.618 9.374 1.00 93.81 90 VAL A N 1
ATOM 686 C CA . VAL A 1 90 ? -13.455 -7.094 8.736 1.00 93.81 90 VAL A CA 1
ATOM 687 C C . VAL A 1 90 ? -14.211 -5.928 8.097 1.00 93.81 90 VAL A C 1
ATOM 689 O O . VAL A 1 90 ? -14.666 -6.033 6.962 1.00 93.81 90 VAL A O 1
ATOM 692 N N . GLY A 1 91 ? -14.281 -4.792 8.788 1.00 93.31 91 GLY A N 1
ATOM 693 C CA . GLY A 1 91 ? -14.871 -3.557 8.291 1.00 93.31 91 GLY A CA 1
ATOM 694 C C . GLY A 1 91 ? -14.164 -3.015 7.050 1.00 93.31 91 GLY A C 1
ATOM 695 O O . GLY A 1 91 ? -14.839 -2.563 6.133 1.00 93.31 91 GLY A O 1
ATOM 696 N N . ALA A 1 92 ? -12.835 -3.115 6.968 1.00 91.19 92 ALA A N 1
ATOM 697 C CA . ALA A 1 92 ? -12.063 -2.764 5.776 1.00 91.19 92 ALA A CA 1
ATOM 698 C C . ALA A 1 92 ? -12.402 -3.683 4.593 1.00 91.19 92 ALA A C 1
ATOM 700 O O . ALA A 1 92 ? -12.641 -3.206 3.485 1.00 91.19 92 ALA A O 1
ATOM 701 N N . LEU A 1 93 ? -12.468 -4.997 4.837 1.00 91.88 93 LEU A N 1
ATOM 702 C CA . LEU A 1 93 ? -12.787 -5.998 3.816 1.00 91.88 93 LEU A CA 1
ATOM 703 C C . LEU A 1 93 ? -14.211 -5.834 3.277 1.00 91.88 93 LEU A C 1
ATOM 705 O O . LEU A 1 93 ? -14.421 -5.874 2.069 1.00 91.88 93 LEU A O 1
ATOM 709 N N . VAL A 1 94 ? -15.187 -5.614 4.161 1.00 93.44 94 VAL A N 1
ATOM 710 C CA . VAL A 1 94 ? -16.576 -5.333 3.767 1.00 93.44 94 VAL A CA 1
ATOM 711 C C . VAL A 1 94 ? -16.674 -3.961 3.099 1.00 93.44 94 VAL A C 1
ATOM 713 O O . VAL A 1 94 ? -17.343 -3.808 2.080 1.00 93.44 94 VAL A O 1
ATOM 716 N N . GLY A 1 95 ? -15.964 -2.970 3.634 1.00 90.94 95 GLY A N 1
ATOM 717 C CA . GLY A 1 95 ? -15.884 -1.613 3.109 1.00 90.94 95 GLY A CA 1
ATOM 718 C C . GLY A 1 95 ? -15.372 -1.545 1.672 1.00 90.94 95 GLY A C 1
ATOM 719 O O . GLY A 1 95 ? -15.844 -0.709 0.905 1.00 90.94 95 GLY A O 1
ATOM 720 N N . LEU A 1 96 ? -14.497 -2.471 1.269 1.00 89.56 96 LEU A N 1
ATOM 721 C CA . LEU A 1 96 ? -14.001 -2.578 -0.103 1.00 89.56 96 LEU A CA 1
ATOM 722 C C . LEU A 1 96 ? -15.140 -2.701 -1.135 1.00 89.56 96 LEU A C 1
ATOM 724 O O . LEU A 1 96 ? -15.045 -2.131 -2.222 1.00 89.56 96 LEU A O 1
ATOM 728 N N . PHE A 1 97 ? -16.246 -3.370 -0.787 1.00 90.69 97 PHE A N 1
ATOM 729 C CA . PHE A 1 97 ? -17.416 -3.522 -1.666 1.00 90.69 97 PHE A CA 1
ATOM 730 C C . PHE A 1 97 ? -18.225 -2.229 -1.847 1.00 90.69 97 PHE A C 1
ATOM 732 O O . PHE A 1 97 ? -18.989 -2.114 -2.801 1.00 90.69 97 PHE A O 1
ATOM 739 N N . PHE A 1 98 ? -18.035 -1.241 -0.970 1.00 90.56 98 PHE A N 1
ATOM 740 C CA . PHE A 1 98 ? -18.674 0.077 -1.040 1.00 90.56 98 PHE A CA 1
ATOM 741 C C . PHE A 1 98 ? -17.722 1.156 -1.595 1.00 90.56 98 PHE A C 1
ATOM 743 O O . PHE A 1 98 ? -17.984 2.356 -1.477 1.00 90.56 98 PHE A O 1
ATOM 750 N N . GLY A 1 99 ? -16.607 0.740 -2.208 1.00 88.38 99 GLY A N 1
ATOM 751 C CA . GLY A 1 99 ? -15.632 1.622 -2.844 1.00 88.38 99 GLY A CA 1
ATOM 752 C C . GLY A 1 99 ? -14.815 2.452 -1.849 1.00 88.38 99 GLY A C 1
ATOM 753 O O . GLY A 1 99 ? -14.579 2.048 -0.712 1.00 88.38 99 GLY A O 1
ATOM 754 N N . ILE A 1 100 ? -14.367 3.635 -2.285 1.00 86.50 100 ILE A N 1
ATOM 755 C CA . ILE A 1 100 ? -13.456 4.493 -1.505 1.00 86.50 100 ILE A CA 1
ATOM 756 C C . ILE A 1 100 ? -14.081 4.886 -0.161 1.00 86.50 100 ILE A C 1
ATOM 758 O O . ILE A 1 100 ? -13.425 4.770 0.869 1.00 86.50 100 ILE A O 1
ATOM 762 N N . LEU A 1 101 ? -15.352 5.303 -0.150 1.00 89.19 101 LEU A N 1
ATOM 763 C CA . LEU A 1 101 ? -16.040 5.692 1.088 1.00 89.19 101 LEU A CA 1
ATOM 764 C C . LEU A 1 101 ? -16.123 4.528 2.078 1.00 89.19 101 LEU A C 1
ATOM 766 O O . LEU A 1 101 ? -15.856 4.712 3.264 1.00 89.19 101 LEU A O 1
ATOM 770 N N . GLY A 1 102 ? -16.435 3.327 1.592 1.00 89.75 102 GLY A N 1
ATOM 771 C CA . GLY A 1 102 ? -16.457 2.128 2.420 1.00 89.75 102 GLY A CA 1
ATOM 772 C C . GLY A 1 102 ? -15.092 1.770 2.992 1.00 89.75 102 GLY A C 1
ATOM 773 O O . GLY A 1 102 ? -15.015 1.323 4.128 1.00 89.75 102 GLY A O 1
ATOM 774 N N . LEU A 1 103 ? -14.007 2.026 2.266 1.00 89.06 103 LEU A N 1
ATOM 775 C CA . LEU A 1 103 ? -12.658 1.754 2.753 1.00 89.06 103 LEU A CA 1
ATOM 776 C C . LEU A 1 103 ? -12.236 2.675 3.913 1.00 89.06 103 LEU A C 1
ATOM 778 O O . LEU A 1 103 ? -11.455 2.259 4.761 1.00 89.06 103 LEU A O 1
ATOM 782 N N . PHE A 1 104 ? -12.772 3.897 3.983 1.00 88.94 104 PHE A N 1
ATOM 783 C CA . PHE A 1 104 ? -12.550 4.803 5.118 1.00 88.94 104 PHE A CA 1
ATOM 784 C C . PHE A 1 104 ? -13.530 4.549 6.268 1.00 88.94 104 PHE A C 1
ATOM 786 O O . PHE A 1 104 ? -13.128 4.492 7.428 1.00 88.94 104 PHE A O 1
ATOM 793 N N . VAL A 1 105 ? -14.819 4.390 5.961 1.00 93.50 105 VAL A N 1
ATOM 794 C CA . VAL A 1 105 ? -15.881 4.264 6.974 1.00 93.50 105 VAL A CA 1
ATOM 795 C C . VAL A 1 105 ? -15.952 2.850 7.549 1.00 93.50 105 VAL A C 1
ATOM 797 O O . VAL A 1 105 ? -16.172 2.676 8.745 1.00 93.50 105 VAL A O 1
ATOM 800 N N . GLY A 1 106 ? -15.735 1.835 6.717 1.00 94.06 106 GLY A N 1
ATOM 801 C CA . GLY A 1 106 ? -15.814 0.421 7.072 1.00 94.06 106 GLY A CA 1
ATOM 802 C C . GLY A 1 106 ? -14.928 0.043 8.258 1.00 94.06 106 GLY A C 1
ATOM 803 O O . GLY A 1 106 ? -15.463 -0.483 9.234 1.00 94.06 106 GLY A O 1
ATOM 804 N N . PRO A 1 107 ? -13.614 0.349 8.252 1.00 93.25 107 PRO A N 1
ATOM 805 C CA . PRO A 1 107 ? -12.747 0.082 9.395 1.00 93.25 107 PRO A CA 1
ATOM 806 C C . PRO A 1 107 ? -13.208 0.781 10.676 1.00 93.25 107 PRO A C 1
ATOM 808 O O . PRO A 1 107 ? -13.135 0.186 11.744 1.00 93.25 107 PRO A O 1
ATOM 811 N N . VAL A 1 108 ? -13.719 2.014 10.586 1.00 92.25 108 VAL A N 1
ATOM 812 C CA . VAL A 1 108 ? -14.205 2.771 11.752 1.00 92.25 108 VAL A CA 1
ATOM 813 C C . VAL A 1 108 ? -15.448 2.110 12.344 1.00 92.25 108 VAL A C 1
ATOM 815 O O . VAL A 1 108 ? -15.475 1.796 13.531 1.00 92.25 108 VAL A O 1
ATOM 818 N N . VAL A 1 109 ? -16.460 1.837 11.517 1.00 94.38 109 VAL A N 1
ATOM 819 C CA . VAL A 1 109 ? -17.701 1.175 11.953 1.00 94.38 109 VAL A CA 1
ATOM 820 C C . VAL A 1 109 ? -17.411 -0.229 12.482 1.00 94.38 109 VAL A C 1
AT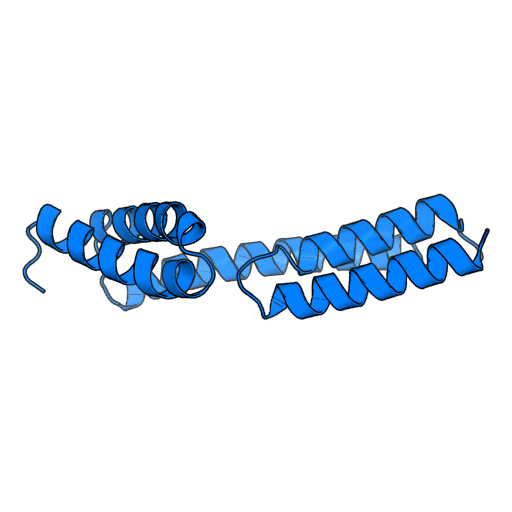OM 822 O O . VAL A 1 109 ? -17.932 -0.619 13.526 1.00 94.38 109 VAL A O 1
ATOM 825 N N . GLY A 1 110 ? -16.543 -0.974 11.799 1.00 93.19 110 GLY A N 1
ATOM 826 C CA . GLY A 1 110 ? -16.116 -2.302 12.215 1.00 93.19 110 GLY A CA 1
ATOM 827 C C . GLY A 1 110 ? -15.360 -2.289 13.544 1.00 93.19 110 GLY A C 1
ATOM 828 O O . GLY A 1 110 ? -15.637 -3.121 14.406 1.00 93.19 110 GLY A O 1
ATOM 829 N N . ALA A 1 111 ? -14.457 -1.327 13.754 1.00 92.75 111 ALA A N 1
ATOM 830 C CA . ALA A 1 111 ? -13.748 -1.161 15.021 1.00 92.75 111 ALA A CA 1
ATOM 831 C C . ALA A 1 111 ? -14.708 -0.866 16.178 1.00 92.75 111 ALA A C 1
ATOM 833 O O . ALA A 1 111 ? -14.602 -1.492 17.232 1.00 92.75 111 ALA A O 1
ATOM 834 N N . LEU A 1 112 ? -15.669 0.041 15.961 1.00 91.25 112 LEU A N 1
ATOM 835 C CA . LEU A 1 112 ? -16.692 0.385 16.948 1.00 91.25 112 LEU A CA 1
ATOM 836 C C . LEU A 1 112 ? -17.542 -0.838 17.306 1.00 91.25 112 LEU A C 1
ATOM 838 O O . LEU A 1 112 ? -17.694 -1.155 18.483 1.00 91.25 112 LEU A O 1
ATOM 842 N N . ALA A 1 113 ? -18.043 -1.566 16.303 1.00 91.88 113 ALA A N 1
ATOM 843 C CA . ALA A 1 113 ? -18.797 -2.800 16.515 1.00 91.88 113 ALA A CA 1
ATOM 844 C C . ALA A 1 113 ? -17.974 -3.854 17.280 1.00 91.88 113 ALA A C 1
ATOM 846 O O . ALA A 1 113 ? -18.495 -4.512 18.180 1.00 91.88 113 ALA A O 1
ATOM 847 N N . GLY A 1 114 ? -16.681 -3.977 16.965 1.00 90.06 114 GLY A N 1
ATOM 848 C CA . GLY A 1 114 ? -15.748 -4.854 17.668 1.00 90.06 114 GLY A CA 1
ATOM 849 C C . GLY A 1 114 ? -15.566 -4.491 1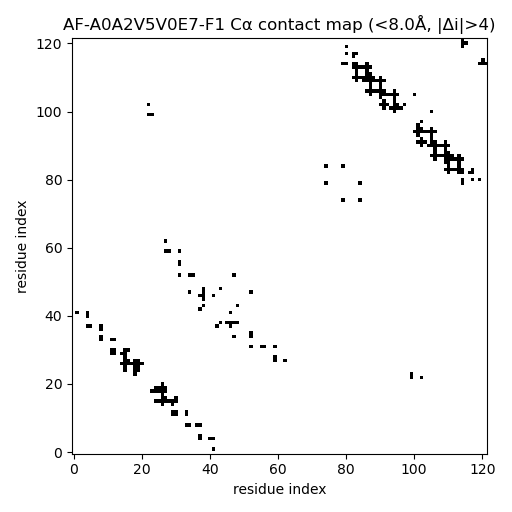9.145 1.00 90.06 114 GLY A C 1
ATOM 850 O O . GLY A 1 114 ? -15.630 -5.375 19.997 1.00 90.06 114 GLY A O 1
ATOM 851 N N . GLU A 1 115 ? -15.395 -3.207 19.474 1.00 89.31 115 GLU A N 1
ATOM 852 C CA . GLU A 1 115 ? -15.353 -2.730 20.869 1.00 89.31 115 GLU A CA 1
ATOM 853 C C . GLU A 1 115 ? -16.660 -3.032 21.619 1.00 89.31 115 GLU A C 1
ATOM 855 O O . GLU A 1 115 ? -16.613 -3.538 22.742 1.00 89.31 115 GLU A O 1
ATOM 860 N N . PHE A 1 116 ? -17.823 -2.797 20.994 1.00 87.50 116 PHE A N 1
ATOM 861 C CA . PHE A 1 116 ? -19.121 -3.090 21.614 1.00 87.50 116 PHE A CA 1
ATOM 862 C C . PHE A 1 116 ? -19.275 -4.578 21.959 1.00 87.50 116 PHE A C 1
ATOM 864 O O . PHE A 1 116 ? -19.726 -4.908 23.055 1.00 87.50 116 PHE A O 1
ATOM 871 N N . ILE A 1 117 ? -18.855 -5.479 21.063 1.00 86.19 117 ILE A N 1
ATOM 872 C CA . ILE A 1 117 ? -18.879 -6.934 21.302 1.00 86.19 117 ILE A CA 1
ATOM 873 C C . ILE A 1 117 ? -17.893 -7.333 22.408 1.00 86.19 117 ILE A C 1
ATOM 875 O O . ILE A 1 117 ? -18.176 -8.233 23.196 1.00 86.19 117 ILE A O 1
ATOM 879 N N . ALA A 1 118 ? -16.750 -6.650 22.507 1.00 83.44 118 ALA A N 1
ATOM 880 C CA . ALA A 1 118 ? -15.757 -6.899 23.549 1.00 83.44 118 ALA A CA 1
ATOM 881 C C . ALA A 1 118 ? -16.216 -6.487 24.956 1.00 83.44 118 ALA A C 1
ATOM 883 O O . ALA A 1 118 ? -15.528 -6.798 25.929 1.00 83.44 118 ALA A O 1
ATOM 884 N N . GLY A 1 119 ? -17.329 -5.753 25.074 1.00 71.31 119 GLY A N 1
ATOM 885 C CA . GLY A 1 119 ? -17.835 -5.249 26.350 1.00 71.31 119 GLY A CA 1
ATOM 886 C C . GLY A 1 119 ? -16.949 -4.172 26.985 1.00 71.31 119 GLY A C 1
ATOM 887 O O . GLY A 1 119 ? -17.180 -3.794 28.135 1.00 71.31 119 GLY A O 1
ATOM 888 N N . LYS A 1 120 ? -15.944 -3.658 26.261 1.00 63.72 120 LYS A N 1
ATOM 889 C CA . LYS A 1 120 ? -15.212 -2.464 26.680 1.00 63.72 120 LYS A CA 1
ATOM 890 C C . LYS A 1 120 ? -16.133 -1.267 26.475 1.00 63.72 120 LYS A C 1
ATOM 892 O O . LYS A 1 120 ? -16.538 -0.942 25.363 1.00 63.72 120 LYS A O 1
ATOM 897 N N . ARG A 1 121 ? -16.495 -0.625 27.581 1.00 56.38 121 ARG A N 1
ATOM 898 C CA . ARG A 1 121 ? -17.199 0.654 27.563 1.00 56.38 121 ARG A CA 1
ATOM 899 C C . ARG A 1 121 ? -16.176 1.704 27.117 1.00 56.38 121 ARG A C 1
ATOM 901 O O . ARG A 1 121 ? -15.2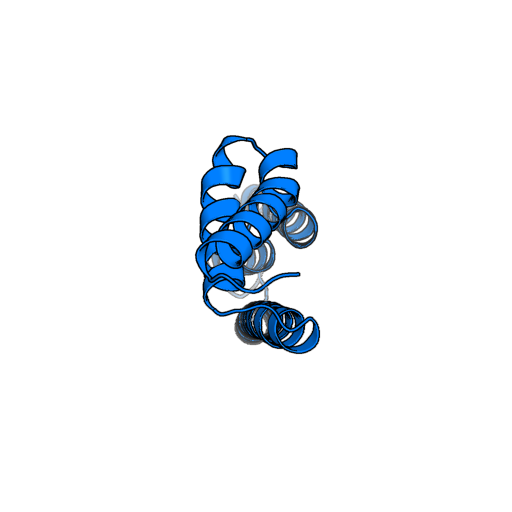36 1.960 27.868 1.00 56.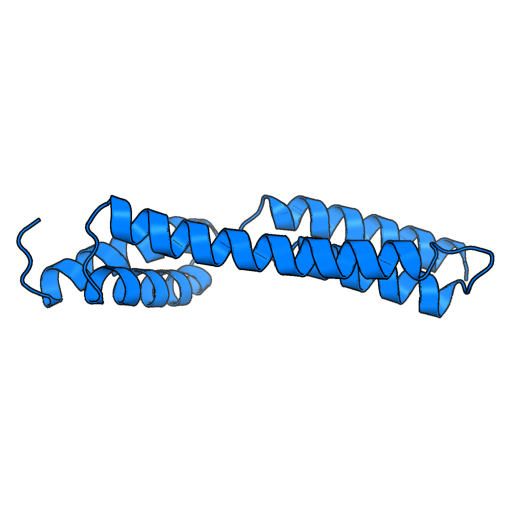38 121 ARG A O 1
ATOM 908 N N . MET A 1 122 ? -16.306 2.178 25.876 1.00 56.22 122 MET A N 1
ATOM 909 C CA . MET A 1 122 ? -15.570 3.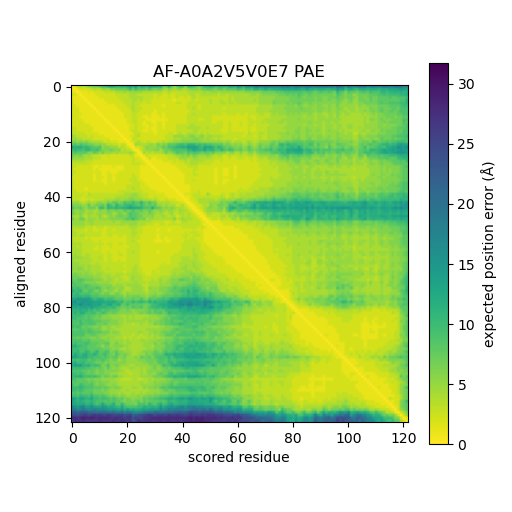344 25.369 1.00 56.22 122 MET A CA 1
ATOM 910 C C . MET A 1 122 ? -15.844 4.573 26.235 1.00 56.22 122 MET A C 1
ATOM 912 O O . MET A 1 122 ? -16.992 4.689 26.730 1.00 56.22 122 MET A O 1
#